Protein AF-A0A2A5MA65-F1 (afdb_monomer_lite)

Sequence (139 aa):
WFILMDEPKLQGKTLRECAKEQLLKTTFYPQSGVKRIGSMVENRPDWCISRQRDWGTPIAFFRDKNTKEVIFDDELFDFVVAIFEKHGADAWWEFEIKDLIPTNSKYKAENLEKVYDILDVWFDSGSTFNAVLNSGLYD

Foldseek 3Di:
DWDAQQDQDPVRGGVLVVVLVVLVVDDDVVPCVSVVVNVCSVPPGIDDFWDQDDDAADPWWKAFQPVRDTDDDVQLVVQQVVCCVVPNRCCSVVPQQCNSHDPPDPDDSVRIDTDNIHTDVCVVVVCCCCVPVVVVPDD

Secondary structure (DSSP, 8-state):
-EE-SSS--BTTB-HHHHHHHHHHHS--SSTTHHHHHHHHHHTPPPEE-EE--SSS-B---EEETTT-PBP--HHHHHHHHHHHHHH-TTHHHHS-GGGSS-TT-SS-GGGEEE--PEEPHHHHHHTHHHHTTTS----

Radius of gyration: 18.63 Å; chains: 1; bounding box: 41×34×52 Å

Structure (mmCIF, N/CA/C/O backbone):
data_AF-A0A2A5MA65-F1
#
_entry.id   AF-A0A2A5MA65-F1
#
loop_
_atom_site.group_PDB
_atom_site.id
_atom_site.type_symbol
_atom_site.label_atom_id
_atom_site.label_alt_id
_atom_site.label_comp_id
_atom_site.label_asym_id
_atom_site.label_entity_id
_atom_site.label_seq_id
_atom_site.pdbx_PDB_ins_code
_atom_site.Cartn_x
_atom_site.Cartn_y
_atom_site.Cartn_z
_atom_site.occupancy
_atom_site.B_iso_or_equiv
_atom_site.auth_seq_id
_atom_site.auth_comp_id
_atom_site.auth_asym_id
_atom_site.auth_atom_id
_atom_site.pdbx_PDB_model_num
ATOM 1 N N . TRP A 1 1 ? 9.624 1.142 3.568 1.00 95.06 1 TRP A N 1
ATOM 2 C CA . TRP A 1 1 ? 8.329 1.720 3.163 1.00 95.06 1 TRP A CA 1
ATOM 3 C C . TRP A 1 1 ? 7.438 1.850 4.376 1.00 95.06 1 TRP A C 1
ATOM 5 O O . TRP A 1 1 ? 7.327 0.884 5.126 1.00 95.06 1 TRP A O 1
ATOM 15 N N . PHE A 1 2 ? 6.862 3.030 4.595 1.00 96.75 2 PHE A N 1
ATOM 16 C CA . PH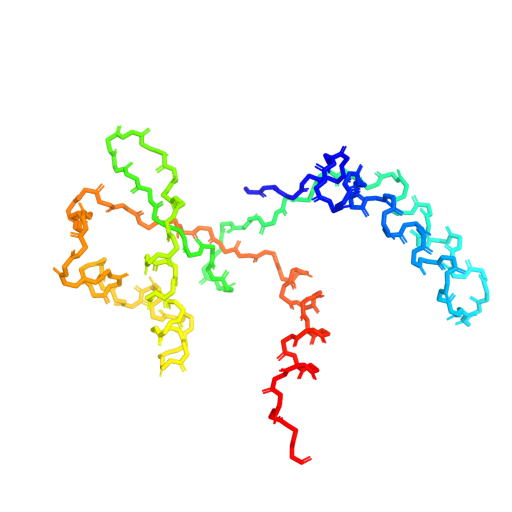E A 1 2 ? 6.058 3.316 5.780 1.00 96.75 2 PHE A CA 1
ATOM 17 C C . PHE A 1 2 ? 4.689 3.862 5.398 1.00 96.75 2 PHE A C 1
ATOM 19 O O . PHE A 1 2 ? 4.580 4.675 4.484 1.00 96.75 2 PHE A O 1
ATOM 26 N N . ILE A 1 3 ? 3.673 3.431 6.138 1.00 96.06 3 ILE A N 1
ATOM 27 C CA . ILE A 1 3 ? 2.373 4.092 6.197 1.00 96.06 3 ILE A CA 1
ATOM 28 C C . ILE A 1 3 ? 2.366 4.944 7.462 1.00 96.06 3 ILE A C 1
ATOM 30 O O . ILE A 1 3 ? 2.545 4.421 8.566 1.00 96.06 3 ILE A O 1
ATOM 34 N N . LEU A 1 4 ? 2.184 6.249 7.279 1.00 97.00 4 LEU A N 1
ATOM 35 C CA . LEU A 1 4 ? 2.233 7.228 8.357 1.00 97.00 4 LEU A CA 1
ATOM 36 C C . LEU A 1 4 ? 0.887 7.272 9.087 1.00 97.00 4 LEU A C 1
ATOM 38 O O . LEU A 1 4 ? -0.159 7.465 8.465 1.00 97.00 4 LEU A O 1
ATOM 42 N N . MET A 1 5 ? 0.905 7.064 10.403 1.00 96.75 5 MET A N 1
ATOM 43 C CA . MET A 1 5 ? -0.317 6.952 11.210 1.00 96.75 5 MET A CA 1
ATOM 44 C C . MET A 1 5 ? -0.911 8.310 11.580 1.00 96.75 5 MET A C 1
ATOM 46 O O . MET A 1 5 ? -2.132 8.412 11.726 1.00 96.75 5 MET A O 1
ATOM 50 N N . ASP A 1 6 ? -0.053 9.324 11.709 1.00 96.56 6 ASP A N 1
ATOM 51 C CA . ASP A 1 6 ? -0.389 10.662 12.213 1.00 96.56 6 ASP A CA 1
ATOM 52 C C . ASP A 1 6 ? -0.271 11.764 11.151 1.00 96.56 6 ASP A C 1
ATOM 54 O O . ASP A 1 6 ? -0.399 12.945 11.467 1.00 96.56 6 ASP A O 1
ATOM 58 N N . GLU A 1 7 ? -0.062 11.404 9.882 1.00 96.69 7 GLU A N 1
ATOM 59 C CA . GLU A 1 7 ? -0.117 12.375 8.791 1.00 96.69 7 GLU A CA 1
ATOM 60 C C . GLU A 1 7 ? -1.567 12.533 8.290 1.00 96.69 7 GLU A C 1
ATOM 62 O O . GLU A 1 7 ? -2.216 11.532 7.960 1.00 96.69 7 GLU A O 1
ATOM 67 N N . PRO A 1 8 ? -2.108 13.763 8.209 1.00 95.69 8 PRO A N 1
ATOM 68 C CA . PRO A 1 8 ? -3.435 13.996 7.649 1.00 95.69 8 PRO A CA 1
ATOM 69 C C . PRO A 1 8 ? -3.489 13.617 6.163 1.00 95.69 8 PRO A C 1
ATOM 71 O O . PRO A 1 8 ? -2.813 14.225 5.334 1.00 95.69 8 PRO A O 1
ATOM 74 N N . LYS A 1 9 ? -4.313 12.623 5.813 1.00 86.81 9 LYS A N 1
ATOM 75 C CA . LYS A 1 9 ? -4.467 12.134 4.425 1.00 86.81 9 LYS A CA 1
ATOM 76 C C . LYS A 1 9 ? -5.922 11.958 4.002 1.00 86.81 9 LYS A C 1
ATOM 78 O O . LYS A 1 9 ? -6.251 12.189 2.843 1.00 86.81 9 LYS A O 1
ATOM 83 N N . LEU A 1 10 ? -6.810 11.581 4.923 1.00 90.81 10 LEU A N 1
ATOM 84 C CA . LEU A 1 10 ? -8.202 11.241 4.617 1.00 90.81 10 LEU A CA 1
ATOM 85 C C . LEU A 1 10 ? -9.123 12.393 5.011 1.00 90.81 10 LEU A C 1
ATOM 87 O O . LEU A 1 10 ? -9.534 12.498 6.163 1.00 90.81 10 LEU A O 1
ATOM 91 N N . GLN A 1 11 ? -9.433 13.279 4.058 1.00 92.69 11 GLN A N 1
ATOM 92 C CA . GLN A 1 11 ? -10.283 14.460 4.297 1.00 92.69 11 GLN A CA 1
ATOM 93 C C . GLN A 1 11 ? -9.779 15.323 5.474 1.00 92.69 11 GLN A C 1
ATOM 95 O O . GLN A 1 11 ? -10.560 15.830 6.276 1.00 92.69 11 GLN A O 1
ATOM 100 N N . GLY A 1 12 ? -8.454 15.450 5.604 1.00 94.44 12 GLY A N 1
ATOM 101 C CA . GLY A 1 12 ? -7.809 16.194 6.688 1.00 94.44 12 GLY A CA 1
ATOM 102 C C . GLY A 1 12 ? -7.667 15.434 8.011 1.00 94.44 12 GLY A C 1
ATOM 103 O O . GLY A 1 12 ? -7.112 15.998 8.948 1.00 94.44 12 GLY A O 1
ATOM 104 N N . LYS A 1 13 ? -8.113 14.174 8.092 1.00 96.56 13 LYS A N 1
ATOM 105 C CA . LYS A 1 13 ? -7.898 13.299 9.253 1.00 96.56 13 LYS A CA 1
ATOM 106 C C . LYS A 1 13 ? -6.711 12.365 9.055 1.00 96.56 13 LYS A C 1
ATOM 108 O O . LYS A 1 13 ? -6.370 11.987 7.924 1.00 96.56 13 LYS A O 1
ATOM 113 N N . THR A 1 14 ? -6.102 11.972 10.166 1.00 97.62 14 THR A N 1
ATOM 114 C CA . THR A 1 14 ? -5.065 10.935 10.203 1.00 97.62 14 THR A CA 1
ATOM 115 C C . THR A 1 14 ? -5.685 9.537 10.185 1.00 97.62 14 THR A C 1
ATOM 117 O O . THR A 1 14 ? -6.863 9.346 10.509 1.00 97.62 14 THR A O 1
ATOM 120 N N . LEU A 1 15 ? -4.888 8.518 9.851 1.00 96.69 15 LEU A N 1
ATOM 121 C CA . LEU A 1 15 ? -5.348 7.126 9.923 1.00 96.69 15 LEU A CA 1
ATOM 122 C C . LEU A 1 15 ? -5.744 6.735 11.351 1.00 96.69 15 LEU A C 1
ATOM 124 O O . LEU A 1 15 ? -6.721 6.006 11.540 1.00 96.69 15 LEU A O 1
ATOM 128 N N . ARG A 1 16 ? -5.021 7.242 12.361 1.00 96.81 16 ARG A N 1
ATOM 129 C CA . ARG A 1 16 ? -5.330 6.994 13.776 1.00 96.81 16 ARG A CA 1
ATOM 130 C C . ARG A 1 16 ? -6.699 7.549 14.160 1.00 96.81 16 ARG A C 1
ATOM 132 O O . ARG A 1 16 ? -7.476 6.850 14.812 1.00 96.81 16 ARG A O 1
ATOM 139 N N . GLU A 1 17 ? -7.008 8.776 13.753 1.00 97.19 17 GLU A N 1
ATOM 140 C CA . GLU A 1 17 ? -8.300 9.417 14.024 1.00 97.19 17 GLU A CA 1
ATOM 141 C C . GLU A 1 17 ? -9.444 8.660 13.354 1.00 97.19 17 GLU A C 1
ATOM 143 O O . GLU A 1 17 ? -10.408 8.279 14.024 1.00 97.19 17 GLU A O 1
ATOM 148 N N . CYS A 1 18 ? -9.299 8.357 12.061 1.00 96.69 18 CYS A N 1
ATOM 149 C CA . CYS A 1 18 ? -10.273 7.561 11.319 1.00 96.69 18 CYS A CA 1
ATOM 150 C C . CYS A 1 18 ? -10.526 6.209 11.999 1.00 96.69 18 CYS A C 1
ATOM 152 O O . CYS A 1 18 ? -11.679 5.834 12.216 1.00 96.69 18 CYS A O 1
ATOM 154 N N . ALA A 1 19 ? -9.468 5.493 12.390 1.00 96.19 19 ALA A N 1
ATOM 155 C CA . ALA A 1 19 ? -9.593 4.209 13.070 1.00 96.19 19 ALA A CA 1
ATOM 156 C C . ALA A 1 19 ? -10.311 4.339 14.424 1.00 96.19 19 ALA A C 1
ATOM 158 O O . ALA A 1 19 ? -11.241 3.576 14.689 1.00 96.19 19 ALA A O 1
ATOM 159 N N . LYS A 1 20 ? -9.951 5.321 15.266 1.00 96.19 20 LYS A N 1
ATOM 160 C CA . LYS A 1 20 ? -10.618 5.558 16.563 1.00 96.19 20 LYS A CA 1
ATOM 161 C C . LYS A 1 20 ? -12.111 5.845 16.388 1.00 96.19 20 LYS A C 1
ATOM 163 O O . LYS A 1 20 ? -12.921 5.298 17.133 1.00 96.19 20 LYS A O 1
ATOM 168 N N . GLU A 1 21 ? -12.487 6.648 15.395 1.00 96.00 21 GLU A N 1
ATOM 169 C CA . GLU A 1 21 ? -13.894 6.941 15.101 1.00 96.00 21 GLU A CA 1
ATOM 170 C C . GLU A 1 21 ? -14.675 5.698 14.667 1.00 96.00 21 GLU A C 1
ATOM 172 O O . GLU A 1 21 ? -15.799 5.492 15.128 1.00 96.00 21 GLU A O 1
ATOM 177 N N . GLN A 1 22 ? -14.098 4.860 13.800 1.00 96.25 22 GLN A N 1
ATOM 178 C CA . GLN A 1 22 ? -14.769 3.638 13.346 1.00 96.25 22 GLN A CA 1
ATOM 179 C C . GLN A 1 22 ? -14.884 2.601 14.466 1.00 96.25 22 GLN A C 1
ATOM 181 O O . GLN A 1 22 ? -15.927 1.968 14.599 1.00 96.25 22 GLN A O 1
ATOM 186 N N . LEU A 1 23 ? -13.884 2.489 15.344 1.00 96.81 23 LEU A N 1
ATOM 187 C CA . LEU A 1 23 ? -13.962 1.610 16.515 1.00 96.81 23 LEU A CA 1
ATOM 188 C C . LEU A 1 23 ? -15.150 1.940 17.430 1.00 96.81 23 LEU A C 1
ATOM 190 O O . LEU A 1 23 ? -15.750 1.025 17.984 1.00 96.81 23 LEU A O 1
ATOM 194 N N . LEU A 1 24 ? -15.522 3.217 17.570 1.00 94.56 24 LEU A N 1
ATOM 195 C CA . LEU A 1 24 ? -16.687 3.622 18.369 1.00 94.56 24 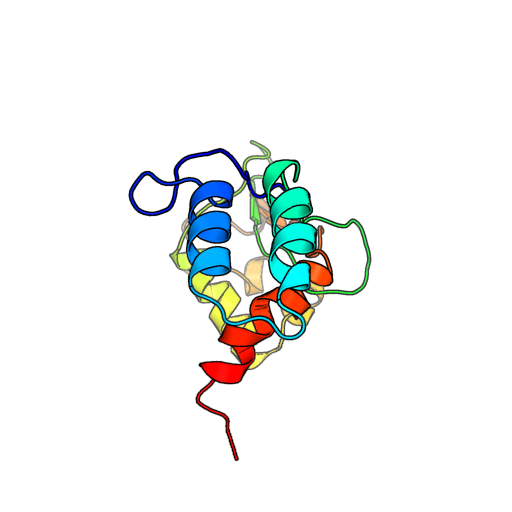LEU A CA 1
ATOM 196 C C . LEU A 1 24 ? -18.030 3.300 17.695 1.00 94.56 24 LEU A C 1
ATOM 198 O O . LEU A 1 24 ? -19.045 3.202 18.381 1.00 94.56 24 LEU A O 1
ATOM 202 N N . LYS A 1 25 ? -18.042 3.147 16.367 1.00 97.00 25 LYS A N 1
ATOM 203 C CA . LYS A 1 25 ? -19.234 2.802 15.574 1.00 97.00 25 LYS A CA 1
ATOM 204 C C . LYS A 1 25 ? -19.418 1.293 15.414 1.00 97.00 25 LYS A C 1
ATOM 206 O O . LYS A 1 25 ? -20.516 0.840 15.107 1.00 97.00 25 LYS A O 1
ATOM 211 N N . THR A 1 26 ? -18.363 0.516 15.635 1.00 97.25 26 THR A N 1
ATOM 212 C CA . THR A 1 26 ? -18.389 -0.944 15.542 1.00 97.25 26 THR A CA 1
ATOM 213 C C . THR A 1 26 ? -18.929 -1.564 16.828 1.00 97.25 26 THR A C 1
ATOM 215 O O . THR A 1 26 ? -18.524 -1.211 17.934 1.00 97.25 26 THR A O 1
ATOM 218 N N . THR A 1 27 ? -19.840 -2.529 16.701 1.00 97.19 27 THR A N 1
ATOM 219 C CA . THR A 1 27 ? -20.341 -3.300 17.847 1.00 97.19 27 THR A CA 1
ATOM 220 C C . THR A 1 27 ? -19.357 -4.413 18.220 1.00 97.19 27 THR A C 1
ATOM 222 O O . THR A 1 27 ? -18.937 -5.185 17.363 1.00 97.19 27 THR A O 1
ATOM 225 N N . PHE A 1 28 ? -19.002 -4.516 19.505 1.00 97.00 28 PHE A N 1
ATOM 226 C CA . PHE A 1 28 ? -18.048 -5.504 20.022 1.00 97.00 28 PHE A CA 1
ATOM 227 C C . PHE A 1 28 ? -18.703 -6.488 20.989 1.00 97.00 28 PHE A C 1
ATOM 229 O O . PHE A 1 28 ? -19.469 -6.093 21.869 1.00 97.00 28 PHE A O 1
ATOM 236 N N . TYR A 1 29 ? -18.291 -7.753 20.895 1.00 96.38 29 TYR A N 1
ATOM 237 C CA . TYR A 1 29 ? -18.685 -8.824 21.807 1.00 96.38 29 TYR A CA 1
ATOM 238 C C . TYR A 1 29 ? -17.432 -9.600 22.259 1.00 96.38 29 TYR A C 1
ATOM 240 O O . TYR A 1 29 ? -16.819 -10.274 21.434 1.00 96.38 29 TYR A O 1
ATOM 248 N N . PRO A 1 30 ? -17.013 -9.514 23.538 1.00 95.50 30 PRO A N 1
ATOM 249 C CA . PRO A 1 30 ? -17.550 -8.653 24.594 1.00 95.50 30 PRO A CA 1
ATOM 250 C C . PRO A 1 30 ? -17.224 -7.170 24.360 1.00 95.50 30 PRO A C 1
ATOM 252 O O . PRO A 1 30 ? -16.227 -6.827 23.722 1.00 95.50 30 PRO A O 1
ATOM 255 N N . GLN A 1 31 ? -18.016 -6.276 24.961 1.00 94.12 31 GLN A N 1
ATOM 256 C CA . GLN A 1 31 ? -17.850 -4.824 24.807 1.00 94.12 31 GLN A CA 1
ATOM 257 C C . GLN A 1 31 ? -16.463 -4.326 25.249 1.00 94.12 31 GLN A C 1
ATOM 259 O O . GLN A 1 31 ? -15.956 -3.343 24.718 1.00 94.12 31 GLN A O 1
ATOM 264 N N . SER A 1 32 ? -15.801 -5.017 26.182 1.00 93.25 32 SER A N 1
ATOM 265 C CA . SER A 1 32 ? -14.440 -4.683 26.620 1.00 93.25 32 SER A CA 1
ATOM 266 C C . SER A 1 32 ? -13.396 -4.742 25.495 1.00 93.25 32 SER A C 1
ATOM 268 O O . SER A 1 32 ? -12.359 -4.085 25.610 1.00 93.25 32 SER A O 1
ATOM 270 N N . GLY A 1 33 ? -13.671 -5.454 24.393 1.00 95.50 33 GLY A N 1
ATOM 271 C CA . GLY A 1 33 ? -12.783 -5.551 23.232 1.00 95.50 33 GLY A CA 1
ATOM 272 C C . GLY A 1 33 ? -12.424 -4.194 22.622 1.00 95.50 33 GLY A C 1
ATOM 273 O O . GLY A 1 33 ? -11.263 -3.985 22.264 1.00 95.50 33 GLY A O 1
ATOM 274 N N . VAL A 1 34 ? -13.365 -3.239 22.608 1.00 96.31 34 VAL A N 1
ATOM 275 C CA . VAL A 1 34 ? -13.140 -1.896 22.042 1.00 96.31 34 VAL A CA 1
ATOM 276 C C . VAL A 1 34 ? -12.008 -1.154 22.753 1.00 96.31 34 VAL A C 1
ATOM 278 O O . VAL A 1 34 ? -11.196 -0.494 22.112 1.00 96.31 34 VAL A O 1
ATOM 281 N N . LYS A 1 35 ? -11.888 -1.318 24.079 1.00 94.12 35 LYS A N 1
ATOM 282 C CA . LYS A 1 35 ? -10.837 -0.662 24.870 1.00 94.12 35 LYS A CA 1
ATOM 283 C C . LYS A 1 35 ? -9.459 -1.213 24.516 1.00 94.12 35 LYS A C 1
ATOM 285 O O . LYS A 1 35 ? -8.513 -0.445 24.386 1.00 94.12 35 LYS A O 1
ATOM 290 N N . ARG A 1 36 ? -9.360 -2.533 24.319 1.00 94.81 36 ARG A N 1
ATOM 291 C CA . ARG A 1 36 ? -8.100 -3.219 24.004 1.00 94.81 36 ARG A CA 1
ATOM 292 C C . ARG A 1 36 ? -7.558 -2.825 22.629 1.00 94.81 36 ARG A C 1
ATOM 294 O O . ARG A 1 36 ? -6.369 -2.550 22.503 1.00 94.81 36 ARG A O 1
ATOM 301 N N . ILE A 1 37 ? -8.403 -2.809 21.598 1.00 96.38 37 ILE A N 1
ATOM 302 C CA . ILE A 1 37 ? -7.974 -2.367 20.262 1.00 96.38 37 ILE A CA 1
ATOM 303 C C . ILE A 1 37 ? -7.781 -0.850 20.208 1.00 96.38 37 ILE A C 1
ATOM 305 O O . ILE A 1 37 ? -6.813 -0.387 19.612 1.00 96.38 37 ILE A O 1
ATOM 309 N N . GLY A 1 38 ? -8.619 -0.083 20.911 1.00 96.69 38 GLY A N 1
ATOM 310 C CA . GLY A 1 38 ? -8.487 1.368 21.021 1.00 96.69 38 GLY A CA 1
ATOM 311 C C . GLY A 1 38 ? -7.136 1.793 21.594 1.00 96.69 38 GLY A C 1
ATOM 312 O O . GLY A 1 38 ? -6.469 2.633 20.998 1.00 96.69 38 GLY A O 1
ATOM 313 N N . SER A 1 39 ? -6.677 1.159 22.679 1.00 95.88 39 SER A N 1
ATOM 314 C CA . SER A 1 39 ? -5.366 1.465 23.270 1.00 95.88 39 SER A CA 1
ATOM 315 C C . SER A 1 39 ? -4.197 1.090 22.354 1.00 95.88 39 SER A C 1
ATOM 317 O O . SER A 1 39 ? -3.171 1.770 22.354 1.00 95.88 39 SER A O 1
ATOM 319 N N . MET A 1 40 ? -4.337 0.017 21.563 1.00 95.81 40 MET A N 1
ATOM 320 C CA . MET A 1 40 ? -3.339 -0.353 20.553 1.00 95.81 40 MET A CA 1
ATOM 321 C C . MET A 1 40 ? -3.275 0.680 19.428 1.00 95.81 40 MET A C 1
ATOM 323 O O . MET A 1 40 ? -2.182 1.104 19.065 1.00 95.81 40 MET A O 1
ATOM 327 N N . VAL A 1 41 ? -4.427 1.112 18.905 1.00 96.50 41 VAL A N 1
ATOM 328 C CA . VAL A 1 41 ? -4.503 2.141 17.857 1.00 96.50 41 VAL A CA 1
ATOM 329 C C . VAL A 1 41 ? -3.980 3.476 18.364 1.00 96.50 41 VAL A C 1
ATOM 331 O O . VAL A 1 41 ? -3.281 4.156 17.629 1.00 96.50 41 VAL A O 1
ATOM 334 N N . GLU A 1 42 ? -4.254 3.853 19.610 1.00 96.00 42 GLU A N 1
ATOM 335 C CA . GLU A 1 42 ? -3.808 5.124 20.189 1.00 96.00 42 GLU A CA 1
ATOM 336 C C . GLU A 1 42 ? -2.287 5.263 20.277 1.00 96.00 42 GLU A C 1
ATOM 338 O O . GLU A 1 42 ? -1.773 6.355 20.077 1.00 96.00 42 GLU A O 1
ATOM 343 N N . ASN A 1 43 ? -1.573 4.158 20.499 1.00 94.06 43 ASN A N 1
ATOM 344 C CA . ASN A 1 43 ? -0.117 4.160 20.670 1.00 94.06 43 ASN A CA 1
ATOM 345 C C . ASN A 1 43 ? 0.634 3.543 19.479 1.00 94.06 43 ASN A C 1
ATOM 347 O O . ASN A 1 43 ? 1.840 3.311 19.549 1.00 94.06 43 ASN A O 1
ATOM 351 N N . ARG A 1 44 ? -0.070 3.227 18.386 1.00 95.81 44 ARG A N 1
ATOM 352 C CA . ARG A 1 44 ? 0.511 2.592 17.197 1.00 95.81 44 ARG A CA 1
ATOM 353 C C . ARG A 1 44 ? 1.538 3.519 16.524 1.00 95.81 44 ARG A C 1
ATOM 355 O O . ARG A 1 44 ? 1.134 4.609 16.137 1.00 95.81 44 ARG A O 1
ATOM 362 N N . PRO A 1 45 ? 2.809 3.129 16.344 1.00 96.94 45 PRO A N 1
ATOM 363 C CA . PRO A 1 45 ? 3.748 3.896 15.524 1.00 96.94 45 PRO A CA 1
ATOM 364 C C . PRO A 1 45 ? 3.456 3.721 14.028 1.00 96.94 45 PRO A C 1
ATOM 366 O O . PRO A 1 45 ? 2.665 2.853 13.644 1.00 96.94 45 PRO A O 1
ATOM 369 N N . ASP A 1 46 ? 4.145 4.494 13.188 1.00 97.69 46 ASP A N 1
ATOM 370 C CA . ASP A 1 46 ? 4.119 4.318 11.734 1.00 97.69 46 ASP A CA 1
ATOM 371 C C . ASP A 1 46 ? 4.393 2.868 11.336 1.00 97.69 46 ASP A C 1
ATOM 373 O O . ASP A 1 46 ? 5.240 2.167 11.906 1.00 97.69 46 ASP A O 1
ATOM 377 N N . TRP A 1 47 ? 3.649 2.394 10.346 1.00 97.44 47 TRP A N 1
ATOM 378 C CA . TRP A 1 47 ? 3.696 0.996 9.963 1.00 97.44 47 TRP A CA 1
ATOM 379 C C . TRP A 1 47 ? 4.728 0.782 8.866 1.00 97.44 47 TRP A C 1
ATOM 381 O O . TRP A 1 47 ? 4.515 1.147 7.713 1.00 97.44 47 TRP A O 1
ATOM 391 N N . CYS A 1 48 ? 5.843 0.141 9.220 1.00 97.81 48 CYS A N 1
ATOM 392 C CA . CYS A 1 48 ? 6.775 -0.391 8.233 1.00 97.81 48 CYS A CA 1
ATOM 393 C C . CYS A 1 48 ? 6.127 -1.565 7.487 1.00 97.81 48 CYS A C 1
ATOM 395 O O . CYS A 1 48 ? 6.018 -2.666 8.042 1.00 97.81 48 CYS A O 1
ATOM 397 N N . ILE A 1 49 ? 5.734 -1.334 6.236 1.00 97.38 49 ILE A N 1
ATOM 398 C CA . ILE A 1 49 ? 5.070 -2.327 5.381 1.00 97.38 49 ILE A CA 1
ATOM 399 C C . ILE A 1 49 ? 6.036 -3.118 4.501 1.00 97.38 49 ILE A C 1
ATOM 401 O O . ILE A 1 49 ? 5.611 -4.051 3.845 1.00 97.38 49 ILE A O 1
ATOM 405 N N . SER A 1 50 ? 7.322 -2.767 4.460 1.00 97.62 50 SER A N 1
ATOM 406 C CA . SER A 1 50 ? 8.300 -3.467 3.618 1.00 97.62 50 SER A CA 1
ATOM 407 C C . SER A 1 50 ? 9.008 -4.598 4.345 1.00 97.62 50 SER A C 1
ATOM 409 O O . SER A 1 50 ? 9.387 -4.443 5.512 1.00 97.62 50 SER A O 1
ATOM 411 N N . ARG A 1 51 ? 9.265 -5.700 3.642 1.00 97.62 51 ARG A N 1
ATOM 412 C CA . ARG A 1 51 ? 10.105 -6.816 4.093 1.00 97.62 51 ARG A CA 1
ATOM 413 C C . ARG A 1 51 ? 11.100 -7.198 2.994 1.00 97.62 51 ARG A C 1
ATOM 415 O O . ARG A 1 51 ? 10.746 -7.216 1.823 1.00 97.62 51 ARG A O 1
ATOM 422 N N . GLN A 1 52 ? 12.326 -7.545 3.386 1.00 95.25 52 GLN A N 1
ATOM 423 C CA . GLN A 1 52 ? 13.345 -8.120 2.499 1.00 95.25 52 GLN A CA 1
ATOM 424 C C . GLN A 1 52 ? 13.268 -9.646 2.597 1.00 95.25 52 GLN A C 1
ATOM 426 O O . GLN A 1 52 ? 13.932 -10.270 3.431 1.00 95.25 52 GLN A O 1
ATOM 431 N N . ARG A 1 53 ? 12.357 -10.232 1.826 1.00 92.62 53 ARG A N 1
ATOM 432 C CA . ARG A 1 53 ? 12.061 -11.668 1.799 1.00 92.62 53 ARG A CA 1
ATOM 433 C C . ARG A 1 53 ? 11.736 -12.079 0.371 1.00 92.62 53 ARG A C 1
ATOM 435 O O . ARG A 1 53 ? 11.274 -11.255 -0.405 1.00 92.62 53 ARG A O 1
ATOM 442 N N . ASP A 1 54 ? 11.917 -13.362 0.092 1.00 87.25 54 ASP A N 1
ATOM 443 C CA . ASP A 1 54 ? 11.767 -13.901 -1.261 1.00 87.25 54 ASP A CA 1
ATOM 444 C C . ASP A 1 54 ? 10.316 -14.261 -1.618 1.00 87.25 54 ASP A C 1
ATOM 446 O O . ASP A 1 54 ? 10.008 -14.450 -2.787 1.00 87.25 54 ASP A O 1
ATOM 450 N N . TRP A 1 55 ? 9.419 -14.375 -0.628 1.00 91.44 55 TRP A N 1
ATOM 451 C CA . TRP A 1 55 ? 8.033 -14.798 -0.848 1.00 91.44 55 TRP A CA 1
ATOM 452 C C . TRP A 1 55 ? 7.018 -13.821 -0.252 1.00 91.44 55 TRP A C 1
ATOM 454 O O . TRP A 1 55 ? 6.963 -13.645 0.970 1.00 91.44 55 TRP A O 1
ATOM 464 N N . GLY A 1 56 ? 6.204 -13.232 -1.129 1.00 92.62 56 GLY A N 1
ATOM 465 C CA . GLY A 1 56 ? 5.050 -12.390 -0.817 1.00 92.62 56 GLY A CA 1
ATOM 466 C C . GLY A 1 56 ? 4.759 -11.375 -1.924 1.00 92.62 56 GLY A C 1
ATOM 467 O O . GLY A 1 56 ? 5.436 -11.347 -2.952 1.00 92.62 56 GLY A O 1
ATOM 468 N N . THR A 1 57 ? 3.746 -10.537 -1.710 1.00 95.25 57 THR A N 1
ATOM 469 C CA . THR A 1 57 ? 3.296 -9.553 -2.705 1.00 95.25 57 THR A CA 1
ATOM 470 C C . THR A 1 57 ? 4.349 -8.452 -2.903 1.00 95.25 57 THR A C 1
ATOM 472 O O . THR A 1 57 ? 4.757 -7.834 -1.917 1.00 95.25 57 THR A O 1
ATOM 475 N N . PRO A 1 58 ? 4.811 -8.158 -4.131 1.00 96.25 58 PRO A N 1
ATOM 476 C CA . PRO A 1 58 ? 5.842 -7.152 -4.365 1.00 96.25 58 PRO A CA 1
ATOM 477 C C . PRO A 1 58 ? 5.339 -5.732 -4.077 1.00 96.25 58 PRO A C 1
ATOM 479 O O . PRO A 1 58 ? 4.214 -5.366 -4.419 1.00 96.25 58 PRO A O 1
ATOM 482 N N . ILE A 1 59 ? 6.216 -4.883 -3.536 1.00 95.94 59 ILE A N 1
ATOM 483 C CA . ILE A 1 59 ? 6.046 -3.427 -3.593 1.00 95.94 59 ILE A CA 1
ATOM 484 C C . ILE A 1 59 ? 6.481 -2.987 -4.997 1.00 95.94 59 ILE A C 1
ATOM 486 O O . ILE A 1 59 ? 7.634 -2.616 -5.220 1.00 95.94 59 ILE A O 1
ATOM 490 N N . ALA A 1 60 ? 5.556 -3.104 -5.953 1.00 95.56 60 ALA A N 1
ATOM 491 C CA . ALA A 1 60 ? 5.803 -3.019 -7.395 1.00 95.56 60 ALA A CA 1
ATOM 492 C C . ALA A 1 60 ? 6.042 -1.582 -7.898 1.00 95.56 60 ALA A C 1
ATOM 494 O O . ALA A 1 60 ? 5.260 -1.015 -8.656 1.00 95.56 60 ALA A O 1
ATOM 495 N N . PHE A 1 61 ? 7.148 -0.985 -7.458 1.00 96.50 61 PHE A N 1
ATOM 496 C CA . PHE A 1 61 ? 7.617 0.319 -7.913 1.00 96.50 61 PHE A CA 1
ATOM 497 C C . PHE A 1 61 ? 8.928 0.189 -8.684 1.00 96.50 61 PHE A C 1
ATOM 499 O O . PHE A 1 61 ? 9.798 -0.622 -8.348 1.00 96.50 61 PHE A O 1
ATOM 506 N N . PHE A 1 62 ? 9.113 1.067 -9.664 1.00 97.75 62 PHE A N 1
ATOM 507 C CA . PHE A 1 62 ? 10.419 1.307 -10.267 1.00 97.75 62 PHE A CA 1
ATOM 508 C C . PHE A 1 62 ? 11.165 2.419 -9.527 1.00 97.75 62 PHE A C 1
ATOM 510 O O . PHE A 1 62 ? 10.562 3.319 -8.935 1.00 97.75 62 PHE A O 1
ATOM 517 N N . ARG A 1 63 ? 12.494 2.374 -9.591 1.00 97.44 63 ARG A N 1
ATOM 518 C CA . ARG A 1 63 ? 13.382 3.485 -9.245 1.00 97.44 63 ARG A CA 1
ATOM 519 C C . ARG A 1 63 ? 14.228 3.864 -10.446 1.00 97.44 63 ARG A C 1
ATOM 521 O O . ARG A 1 63 ? 14.637 2.992 -11.212 1.00 97.44 63 ARG A O 1
ATOM 528 N N . ASP A 1 64 ? 14.525 5.148 -10.584 1.00 97.19 64 ASP A N 1
ATOM 529 C CA . ASP A 1 64 ? 15.552 5.589 -11.525 1.00 97.19 64 ASP A CA 1
ATOM 530 C C . ASP A 1 64 ? 16.938 5.216 -10.975 1.00 97.19 64 ASP A C 1
ATOM 532 O O . ASP A 1 64 ? 17.271 5.495 -9.819 1.00 97.19 64 ASP A O 1
ATOM 536 N N . LYS A 1 65 ? 17.770 4.565 -11.792 1.00 96.69 65 LYS A N 1
ATOM 537 C CA . LYS A 1 65 ? 19.097 4.096 -11.369 1.00 96.69 65 LYS A CA 1
ATOM 538 C C . LYS A 1 65 ? 20.042 5.235 -11.004 1.00 96.69 65 LYS A C 1
ATOM 540 O O . LYS A 1 65 ? 20.925 5.006 -10.174 1.00 96.69 65 LYS A O 1
ATOM 545 N N . ASN A 1 66 ? 19.888 6.399 -11.631 1.00 95.00 66 ASN A N 1
ATOM 546 C CA . ASN A 1 66 ? 20.772 7.548 -11.479 1.00 95.00 66 ASN A CA 1
ATOM 547 C C . ASN A 1 66 ? 20.377 8.383 -10.262 1.00 95.00 66 ASN A C 1
ATOM 549 O O . ASN A 1 66 ? 21.244 8.735 -9.464 1.00 95.00 66 ASN A O 1
ATOM 553 N N . THR A 1 67 ? 19.085 8.685 -10.105 1.00 95.81 67 THR A N 1
ATOM 554 C CA . THR A 1 67 ? 18.601 9.539 -9.005 1.00 95.81 67 THR A CA 1
ATOM 555 C C . THR A 1 67 ? 18.259 8.750 -7.746 1.00 95.81 67 THR A C 1
ATOM 557 O O . THR A 1 67 ? 18.228 9.321 -6.659 1.00 95.81 67 THR A O 1
ATOM 560 N N . LYS A 1 68 ? 18.028 7.436 -7.874 1.00 94.81 68 LYS A N 1
ATOM 561 C CA . LYS A 1 68 ? 17.516 6.549 -6.814 1.00 94.81 68 LYS A CA 1
ATOM 562 C C . LYS A 1 68 ? 16.117 6.907 -6.319 1.00 94.81 68 LYS A C 1
ATOM 564 O O . LYS A 1 68 ? 15.641 6.318 -5.347 1.00 94.81 68 LYS A O 1
ATOM 569 N N . GLU A 1 69 ? 15.439 7.819 -7.006 1.00 96.25 69 GLU A N 1
ATOM 570 C CA . GLU A 1 69 ? 14.073 8.207 -6.692 1.00 96.25 69 GLU A CA 1
ATOM 571 C C . GLU A 1 69 ? 13.090 7.141 -7.169 1.00 96.25 69 GLU A C 1
ATOM 573 O O . GLU A 1 69 ? 13.267 6.512 -8.214 1.00 96.25 69 GLU A O 1
ATOM 578 N N . VAL A 1 70 ? 12.043 6.938 -6.372 1.00 96.50 70 VAL A N 1
ATOM 579 C CA . VAL A 1 70 ? 10.908 6.090 -6.735 1.00 96.50 70 VAL A CA 1
ATOM 580 C C . VAL A 1 70 ? 10.071 6.810 -7.781 1.00 96.50 70 VAL A C 1
ATOM 582 O O . VAL A 1 70 ? 9.756 7.989 -7.628 1.00 96.50 70 VAL A O 1
ATOM 585 N N . ILE A 1 71 ? 9.677 6.082 -8.818 1.00 96.44 71 ILE A N 1
ATOM 586 C CA . ILE A 1 71 ? 8.795 6.598 -9.857 1.00 96.44 71 ILE A CA 1
ATOM 587 C C . ILE A 1 71 ? 7.349 6.409 -9.409 1.00 96.44 71 ILE A C 1
ATOM 589 O O . ILE A 1 71 ? 6.901 5.284 -9.203 1.00 96.44 71 ILE A O 1
ATOM 593 N N . PHE A 1 72 ? 6.641 7.528 -9.267 1.00 94.31 72 PHE A N 1
ATOM 594 C CA . PHE A 1 72 ? 5.200 7.583 -9.044 1.00 94.31 72 PHE A CA 1
ATOM 595 C C . PHE A 1 72 ? 4.529 8.075 -10.325 1.00 94.31 72 PHE A C 1
ATOM 597 O O . PHE A 1 72 ? 4.521 9.276 -10.592 1.00 94.31 72 PHE A O 1
ATOM 604 N N . ASP A 1 73 ? 4.036 7.140 -11.134 1.00 95.12 73 ASP A N 1
ATOM 605 C CA . ASP A 1 73 ? 3.435 7.420 -12.437 1.00 95.12 73 ASP A CA 1
ATOM 606 C C . ASP A 1 73 ? 2.278 6.452 -12.709 1.00 95.12 73 ASP A C 1
ATOM 608 O O . ASP A 1 73 ? 2.479 5.237 -12.749 1.00 95.12 73 ASP A O 1
ATOM 612 N N . ASP A 1 74 ? 1.073 7.000 -12.874 1.00 94.31 74 ASP A N 1
ATOM 613 C CA . ASP A 1 74 ? -0.163 6.215 -12.974 1.00 94.31 74 ASP A CA 1
ATOM 614 C C . ASP A 1 74 ? -0.184 5.315 -14.220 1.00 94.31 74 ASP A C 1
ATOM 616 O O . ASP A 1 74 ? -0.622 4.173 -14.134 1.00 94.31 74 ASP A O 1
ATOM 620 N N . GLU A 1 75 ? 0.371 5.765 -15.353 1.00 94.44 75 GLU A N 1
ATOM 621 C CA . GLU A 1 75 ? 0.419 4.965 -16.589 1.00 94.44 75 GLU A CA 1
ATOM 622 C C . GLU A 1 75 ? 1.289 3.712 -16.410 1.00 94.44 75 GLU A C 1
ATOM 624 O O . GLU A 1 75 ? 0.923 2.622 -16.857 1.00 94.44 75 GLU A O 1
ATOM 629 N N . LEU A 1 76 ? 2.430 3.840 -15.721 1.00 95.38 76 LEU A N 1
ATOM 630 C CA . LEU A 1 76 ? 3.247 2.682 -15.360 1.00 95.38 76 LEU A CA 1
ATOM 631 C C . LEU A 1 76 ? 2.539 1.759 -14.367 1.00 95.38 76 LEU A C 1
ATOM 633 O O . LEU A 1 76 ? 2.620 0.539 -14.523 1.00 95.38 76 LEU A O 1
ATOM 637 N N . PHE A 1 77 ? 1.870 2.312 -13.351 1.00 94.12 77 PHE A N 1
ATOM 638 C CA . PHE A 1 77 ? 1.164 1.496 -12.362 1.00 94.12 77 PHE A CA 1
ATOM 639 C C . PHE A 1 77 ? 0.029 0.701 -12.990 1.00 94.12 77 PHE A C 1
ATOM 641 O O . PHE A 1 77 ? -0.022 -0.512 -12.796 1.00 94.12 77 PHE A O 1
ATOM 648 N N . ASP A 1 78 ? -0.814 1.343 -13.793 1.00 95.50 78 ASP A N 1
ATOM 649 C CA . ASP A 1 78 ? -1.923 0.685 -14.482 1.00 95.50 78 ASP A CA 1
ATOM 650 C C . ASP A 1 78 ? -1.418 -0.423 -15.416 1.00 95.50 78 ASP A C 1
ATOM 652 O O . ASP A 1 78 ? -2.001 -1.508 -15.481 1.00 95.50 78 ASP A O 1
ATOM 656 N N . PHE A 1 79 ? -0.286 -0.199 -16.093 1.00 97.12 79 PHE A N 1
ATOM 657 C CA . PHE A 1 79 ? 0.328 -1.218 -16.942 1.00 97.12 79 PHE A CA 1
ATOM 658 C C . PHE A 1 79 ? 0.812 -2.435 -16.141 1.00 97.12 79 PHE A C 1
ATOM 660 O O . PHE A 1 79 ? 0.550 -3.575 -16.528 1.00 97.12 79 PHE A O 1
ATOM 667 N N . VAL A 1 80 ? 1.479 -2.218 -15.002 1.00 97.12 80 VAL A N 1
ATOM 668 C CA . VAL A 1 80 ? 1.917 -3.309 -14.113 1.00 97.12 80 VAL A CA 1
ATOM 669 C C . VAL A 1 80 ? 0.718 -4.048 -13.512 1.00 97.12 80 VAL A C 1
ATOM 671 O O . VAL A 1 80 ? 0.734 -5.278 -13.457 1.00 97.12 80 VAL A O 1
ATOM 674 N N . VAL A 1 81 ? -0.341 -3.333 -13.121 1.00 95.31 81 VAL A N 1
ATOM 675 C CA . VAL A 1 81 ? -1.594 -3.934 -12.636 1.00 95.31 81 VAL A CA 1
ATOM 676 C C . VAL A 1 81 ? -2.201 -4.844 -13.702 1.00 95.31 81 VAL A C 1
ATOM 678 O O . VAL A 1 81 ? -2.491 -6.000 -13.403 1.00 95.31 81 VAL A O 1
ATOM 681 N N . ALA A 1 82 ? -2.300 -4.391 -14.954 1.00 96.94 82 ALA A N 1
ATOM 682 C CA . ALA A 1 82 ? -2.816 -5.211 -16.054 1.00 96.94 82 ALA A CA 1
ATOM 683 C C . ALA A 1 82 ? -1.978 -6.484 -16.291 1.00 96.94 82 ALA A C 1
ATOM 685 O O . ALA A 1 82 ? -2.511 -7.542 -16.640 1.00 96.94 82 ALA A O 1
ATOM 686 N N . ILE A 1 83 ? -0.660 -6.416 -16.078 1.00 97.75 83 ILE A N 1
ATOM 687 C CA . ILE A 1 83 ? 0.206 -7.601 -16.120 1.00 97.75 83 ILE A CA 1
ATOM 688 C C . ILE A 1 83 ? -0.113 -8.539 -14.956 1.00 97.75 83 ILE A C 1
ATOM 690 O O . ILE A 1 83 ? -0.260 -9.740 -15.182 1.00 97.75 83 ILE A O 1
ATOM 694 N N . PHE A 1 84 ? -0.259 -8.017 -13.737 1.00 96.19 84 PHE A N 1
ATOM 695 C CA . PHE A 1 84 ? -0.578 -8.826 -12.558 1.00 96.19 84 PHE A CA 1
ATOM 696 C C . PHE A 1 84 ? -1.950 -9.495 -12.661 1.00 96.19 84 PHE A C 1
ATOM 698 O O . PHE A 1 84 ? -2.084 -10.649 -12.264 1.00 96.19 84 PHE A O 1
ATOM 705 N N . GLU A 1 85 ? -2.948 -8.833 -13.245 1.00 93.94 85 GLU A N 1
ATOM 706 C CA . GLU A 1 85 ? -4.265 -9.432 -13.494 1.00 93.94 85 GLU A CA 1
ATOM 707 C C . GLU A 1 85 ? -4.184 -10.653 -14.419 1.00 93.94 85 GLU A C 1
ATOM 709 O O . GLU A 1 85 ? -4.928 -11.620 -14.251 1.00 93.94 85 GLU A O 1
ATOM 714 N N . LYS A 1 86 ? -3.266 -10.634 -15.390 1.00 96.38 86 LYS A N 1
ATOM 715 C CA . LYS A 1 86 ? -3.127 -11.702 -16.386 1.00 96.38 86 LYS A CA 1
ATOM 716 C C . LYS A 1 86 ? -2.154 -12.806 -15.974 1.00 96.38 86 LYS A C 1
ATOM 718 O O . LYS A 1 86 ? -2.365 -13.967 -16.323 1.00 96.38 86 LYS A O 1
ATOM 723 N N . HIS A 1 87 ? -1.069 -12.443 -15.302 1.00 96.50 87 HIS A N 1
ATOM 724 C CA . HIS A 1 87 ? 0.073 -13.323 -15.042 1.00 96.50 87 HIS A CA 1
ATOM 725 C C . HIS A 1 87 ? 0.316 -13.577 -13.549 1.00 96.50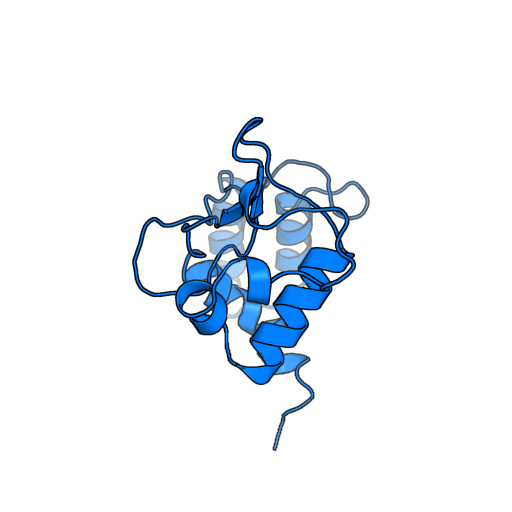 87 HIS A C 1
ATOM 727 O O . HIS A 1 87 ? 1.163 -14.394 -13.203 1.00 96.50 87 HIS A O 1
ATOM 733 N N . GLY A 1 88 ? -0.434 -12.916 -12.667 1.00 94.81 88 GLY A N 1
ATOM 734 C CA . GLY A 1 88 ? -0.177 -12.917 -11.233 1.00 94.81 88 GLY A CA 1
ATOM 735 C C . GLY A 1 88 ? 0.970 -11.984 -10.840 1.00 94.81 88 GLY A C 1
ATOM 736 O O . GLY A 1 88 ? 1.701 -11.450 -11.677 1.00 94.81 88 GLY A O 1
ATOM 737 N N . ALA A 1 89 ? 1.135 -11.790 -9.532 1.00 94.25 89 ALA A N 1
ATOM 738 C CA . ALA A 1 89 ? 2.161 -10.905 -8.982 1.00 94.25 89 ALA A CA 1
ATOM 739 C C . ALA A 1 89 ? 3.598 -11.421 -9.200 1.00 94.25 89 ALA A C 1
ATOM 741 O O . ALA A 1 89 ? 4.537 -10.625 -9.220 1.00 94.25 89 ALA A O 1
ATOM 742 N N . ASP A 1 90 ? 3.771 -12.730 -9.422 1.00 94.81 90 ASP A N 1
ATOM 743 C CA . ASP A 1 90 ? 5.076 -13.349 -9.694 1.00 94.81 90 ASP A CA 1
ATOM 744 C C . ASP A 1 90 ? 5.709 -12.847 -11.000 1.00 94.81 90 ASP A C 1
ATOM 746 O O . ASP A 1 90 ? 6.936 -12.831 -11.128 1.00 94.81 90 ASP A O 1
ATOM 750 N N . ALA A 1 91 ? 4.904 -12.303 -11.923 1.00 96.88 91 ALA A N 1
ATOM 751 C CA . ALA A 1 91 ? 5.396 -11.622 -13.119 1.00 96.88 91 ALA A CA 1
ATOM 752 C C . ALA A 1 91 ? 6.391 -10.494 -12.787 1.00 96.88 91 ALA A C 1
ATOM 754 O O . ALA A 1 91 ? 7.295 -10.208 -13.575 1.00 96.88 91 ALA A O 1
ATOM 755 N N . TRP A 1 92 ? 6.290 -9.880 -11.600 1.00 97.12 92 TRP A N 1
ATOM 756 C CA . TRP A 1 92 ? 7.266 -8.891 -11.142 1.00 97.12 92 TRP A CA 1
ATOM 757 C C . TRP A 1 92 ? 8.682 -9.454 -11.028 1.00 97.12 92 TRP A C 1
ATOM 759 O O . TRP A 1 92 ? 9.647 -8.717 -11.223 1.00 97.12 92 TRP A O 1
ATOM 769 N N . TRP A 1 93 ? 8.831 -10.742 -10.738 1.00 95.12 93 TRP A N 1
ATOM 770 C CA . TRP A 1 93 ? 10.125 -11.411 -10.620 1.00 95.12 93 TRP A CA 1
ATOM 771 C C . TRP A 1 93 ? 10.558 -12.041 -11.938 1.00 95.12 93 TRP A C 1
ATOM 773 O O . TRP A 1 93 ? 11.732 -11.969 -12.294 1.00 95.12 93 TRP A O 1
ATOM 783 N N . GLU A 1 94 ? 9.608 -12.620 -12.667 1.00 95.81 94 GLU A N 1
ATOM 784 C CA . GLU A 1 94 ? 9.875 -13.400 -13.874 1.00 95.81 94 GLU A CA 1
ATOM 785 C C . GLU A 1 94 ? 10.187 -12.536 -15.101 1.00 95.81 94 GLU A C 1
ATOM 787 O O . GLU A 1 94 ? 11.012 -12.920 -15.930 1.00 95.81 94 GLU A O 1
ATOM 792 N N . PHE A 1 95 ? 9.530 -11.382 -15.243 1.00 97.75 95 PHE A N 1
ATOM 793 C CA . PHE A 1 95 ? 9.612 -10.580 -16.467 1.00 97.75 95 PHE A CA 1
ATOM 794 C C . PHE A 1 95 ? 10.782 -9.599 -16.427 1.00 97.75 95 PHE A C 1
ATOM 796 O O . PHE A 1 95 ? 11.192 -9.140 -15.359 1.00 97.75 95 PHE A O 1
ATOM 803 N N . GLU A 1 96 ? 11.310 -9.192 -17.580 1.00 97.88 96 GLU A N 1
ATOM 804 C CA . GLU A 1 96 ? 12.291 -8.108 -17.619 1.00 97.88 96 GLU A CA 1
ATOM 805 C C . GLU A 1 96 ? 11.595 -6.743 -17.496 1.00 97.88 96 GLU A C 1
ATOM 807 O O . GLU A 1 96 ? 10.402 -6.593 -17.736 1.00 97.88 96 GLU A O 1
ATOM 812 N N . ILE A 1 97 ? 12.342 -5.695 -17.137 1.00 97.62 97 ILE A N 1
ATOM 813 C CA . ILE A 1 97 ? 11.776 -4.340 -16.987 1.00 97.62 97 ILE A CA 1
ATOM 814 C C . ILE A 1 97 ? 11.127 -3.849 -18.286 1.00 97.62 97 ILE A C 1
ATOM 816 O O . ILE A 1 97 ? 10.086 -3.205 -18.237 1.00 97.62 97 ILE A O 1
ATOM 820 N N . LYS A 1 98 ? 11.713 -4.176 -19.444 1.00 97.19 98 LYS A N 1
ATOM 821 C CA . LYS A 1 98 ? 11.164 -3.815 -20.760 1.00 97.19 98 LYS A CA 1
ATOM 822 C C . LYS A 1 98 ? 9.774 -4.416 -21.013 1.00 97.19 98 LYS A C 1
ATOM 824 O O . LYS A 1 98 ? 9.023 -3.852 -21.796 1.00 97.19 98 LYS A O 1
ATOM 829 N N . ASP A 1 99 ? 9.460 -5.537 -20.363 1.00 97.25 99 ASP A N 1
ATOM 830 C CA . ASP A 1 99 ? 8.179 -6.235 -20.487 1.00 97.25 99 ASP A CA 1
ATOM 831 C C . ASP A 1 99 ? 7.146 -5.691 -19.484 1.00 97.25 99 ASP A C 1
ATOM 833 O O . ASP A 1 99 ? 5.956 -5.958 -19.611 1.00 97.25 99 ASP A O 1
ATOM 837 N N . LEU A 1 100 ? 7.600 -4.919 -18.489 1.00 97.25 100 LEU A N 1
ATOM 838 C CA . LEU A 1 100 ? 6.796 -4.340 -17.410 1.00 97.25 100 LEU A CA 1
ATOM 839 C C . LEU A 1 100 ? 6.556 -2.832 -17.584 1.00 97.25 100 LEU A C 1
ATOM 841 O O . LEU A 1 100 ? 6.060 -2.181 -16.667 1.00 97.25 100 LEU A O 1
ATOM 845 N N . ILE A 1 101 ? 6.916 -2.268 -18.739 1.00 96.75 101 ILE A N 1
ATOM 846 C CA . ILE A 1 101 ? 6.635 -0.875 -19.098 1.00 96.75 101 ILE A CA 1
ATOM 847 C C . ILE A 1 101 ? 5.967 -0.805 -20.481 1.00 96.75 101 ILE A C 1
ATOM 849 O O . ILE A 1 101 ? 6.274 -1.630 -21.346 1.00 96.75 101 ILE A O 1
ATOM 853 N N . PRO A 1 102 ? 5.093 0.185 -20.741 1.00 95.50 102 PRO A N 1
ATOM 854 C CA . PRO A 1 102 ? 4.514 0.392 -22.064 1.00 95.50 102 PRO A CA 1
ATOM 855 C C . PRO A 1 102 ? 5.587 0.619 -23.135 1.00 95.50 102 PRO A C 1
ATOM 857 O O . PRO A 1 102 ? 6.594 1.287 -22.896 1.00 95.50 102 PRO A O 1
ATOM 860 N N . THR A 1 103 ? 5.352 0.148 -24.362 1.00 92.69 103 THR A N 1
ATOM 861 C CA . THR A 1 103 ? 6.296 0.342 -25.482 1.00 92.69 103 THR A CA 1
ATOM 862 C C . THR A 1 103 ? 6.526 1.822 -25.812 1.00 92.69 103 THR A C 1
ATOM 864 O O . THR A 1 103 ? 7.607 2.204 -26.251 1.00 92.69 103 THR A O 1
ATOM 867 N N . ASN A 1 104 ? 5.516 2.663 -25.590 1.00 92.75 104 ASN A N 1
ATOM 868 C CA . ASN A 1 104 ? 5.550 4.116 -25.763 1.00 92.75 104 ASN A CA 1
ATOM 869 C C . ASN A 1 104 ? 5.902 4.872 -24.468 1.00 92.75 104 ASN A C 1
ATOM 871 O O . ASN A 1 104 ? 5.684 6.083 -24.406 1.00 92.75 104 ASN A O 1
ATOM 875 N N . SER A 1 105 ? 6.414 4.184 -23.441 1.00 94.19 105 SER A N 1
ATOM 876 C CA . SER A 1 105 ? 6.751 4.812 -22.165 1.00 94.19 105 SER A CA 1
ATOM 877 C C . SER A 1 105 ? 7.793 5.918 -22.342 1.00 94.19 105 SER A C 1
ATOM 879 O O . SER A 1 105 ? 8.768 5.784 -23.084 1.00 94.19 105 SER A O 1
ATOM 881 N N . LYS A 1 106 ? 7.626 7.011 -21.591 1.00 94.31 106 LYS A N 1
ATOM 882 C CA . LYS A 1 106 ? 8.658 8.052 -21.443 1.00 94.31 106 LYS A CA 1
ATOM 883 C C . LYS A 1 106 ? 9.897 7.552 -20.688 1.00 94.31 106 LYS A C 1
ATOM 885 O O . LYS A 1 106 ? 10.939 8.207 -20.724 1.00 94.31 106 LYS A O 1
ATOM 890 N N . TYR A 1 107 ? 9.789 6.414 -20.001 1.00 95.25 107 TYR A N 1
ATOM 891 C CA . TYR A 1 107 ? 10.885 5.785 -19.277 1.00 95.25 107 TYR A CA 1
ATOM 892 C C . TYR A 1 107 ? 11.577 4.733 -20.140 1.00 95.25 107 TYR A C 1
ATOM 894 O O . TYR A 1 107 ? 10.948 4.012 -20.909 1.00 95.25 107 TYR A O 1
ATOM 902 N N . LYS A 1 108 ? 12.896 4.623 -19.982 1.00 95.56 108 LYS A N 1
ATOM 903 C CA . LYS A 1 108 ? 13.705 3.619 -20.675 1.00 95.56 108 LYS A CA 1
ATOM 904 C C . LYS A 1 108 ? 14.092 2.509 -19.715 1.00 95.56 108 LYS A C 1
ATOM 906 O O . LYS A 1 108 ? 14.650 2.802 -18.658 1.00 95.56 108 LYS A O 1
ATOM 911 N N . ALA A 1 109 ? 13.846 1.257 -20.092 1.00 96.50 109 ALA A N 1
ATOM 912 C CA . ALA A 1 109 ? 14.083 0.098 -19.232 1.00 96.50 109 ALA A CA 1
ATOM 913 C C . ALA A 1 109 ? 15.522 0.035 -18.688 1.00 96.50 109 ALA A C 1
ATOM 915 O O . ALA A 1 109 ? 15.728 -0.326 -17.529 1.00 96.50 109 ALA A O 1
ATOM 916 N N . GLU A 1 110 ? 16.523 0.440 -19.475 1.00 96.81 110 GLU A N 1
ATOM 917 C CA . GLU A 1 110 ? 17.922 0.450 -19.041 1.00 96.81 110 GLU A CA 1
ATOM 918 C C . GLU A 1 110 ? 18.204 1.407 -17.871 1.00 96.81 110 GLU A C 1
ATOM 920 O O . GLU A 1 110 ? 19.127 1.152 -17.091 1.00 96.81 110 GLU A O 1
ATOM 925 N N . ASN A 1 111 ? 17.391 2.453 -17.704 1.00 97.12 111 ASN A N 1
ATOM 926 C CA . ASN A 1 111 ? 17.530 3.455 -16.646 1.00 97.12 111 ASN A CA 1
ATOM 927 C C . ASN A 1 111 ? 16.758 3.093 -15.375 1.00 97.12 111 ASN A C 1
ATOM 929 O O . ASN A 1 111 ? 16.921 3.768 -14.363 1.00 97.12 111 ASN A O 1
ATOM 933 N N . LEU A 1 112 ? 15.936 2.043 -15.406 1.00 97.75 112 LEU A N 1
ATOM 934 C CA . LEU A 1 112 ? 15.072 1.666 -14.292 1.00 97.75 112 LEU A CA 1
ATOM 935 C C . LEU A 1 112 ? 15.607 0.453 -13.539 1.00 97.75 112 LEU A C 1
ATOM 937 O O . LEU A 1 112 ? 16.159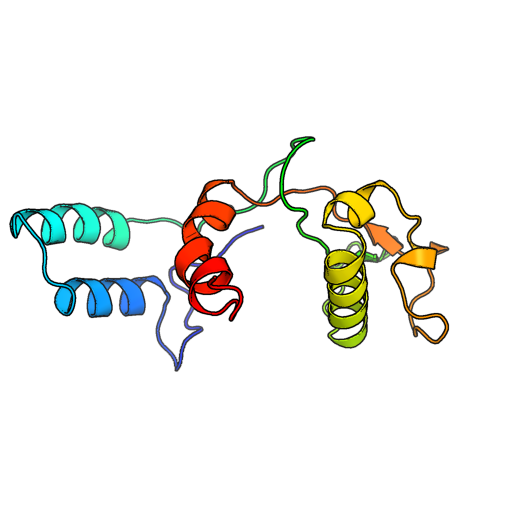 -0.477 -14.129 1.00 97.75 112 LEU A O 1
ATOM 941 N N . GLU A 1 113 ? 15.392 0.425 -12.232 1.00 97.50 113 GLU A N 1
ATOM 942 C CA . GLU A 1 113 ? 15.551 -0.763 -11.397 1.00 97.50 113 GLU A CA 1
ATOM 943 C C . GLU A 1 113 ? 14.250 -1.072 -10.652 1.00 97.50 113 GLU A C 1
ATOM 945 O O . GLU A 1 113 ? 13.499 -0.169 -10.282 1.00 97.50 113 GLU A O 1
ATOM 950 N N . LYS A 1 114 ? 13.965 -2.360 -10.446 1.00 97.00 114 LYS A N 1
ATOM 951 C CA . LYS A 1 114 ? 12.811 -2.790 -9.653 1.00 97.00 114 LYS A CA 1
ATOM 952 C C . LYS A 1 114 ? 13.089 -2.599 -8.171 1.00 97.00 114 LYS A C 1
ATOM 954 O O . LYS A 1 114 ? 14.201 -2.837 -7.697 1.00 97.00 114 LYS A O 1
ATOM 959 N N . VAL A 1 115 ? 12.051 -2.245 -7.428 1.00 96.12 115 VAL A N 1
ATOM 960 C CA . VAL A 1 115 ? 12.027 -2.432 -5.980 1.00 96.12 115 VAL A CA 1
ATOM 961 C C . VAL A 1 115 ? 11.790 -3.915 -5.692 1.00 96.12 115 VAL A C 1
ATOM 963 O O . VAL A 1 115 ? 10.872 -4.523 -6.238 1.00 96.12 115 VAL A O 1
ATOM 966 N N . TYR A 1 116 ? 12.648 -4.489 -4.847 1.00 94.19 116 TYR A N 1
ATOM 967 C CA . TYR A 1 116 ? 12.616 -5.908 -4.465 1.00 94.19 116 TYR A CA 1
ATOM 968 C C . TYR A 1 116 ? 12.021 -6.150 -3.071 1.00 94.19 116 TYR A C 1
ATOM 970 O O . TYR A 1 116 ? 11.964 -7.285 -2.613 1.00 94.19 116 TYR A O 1
ATOM 978 N N . ASP A 1 117 ? 11.584 -5.095 -2.381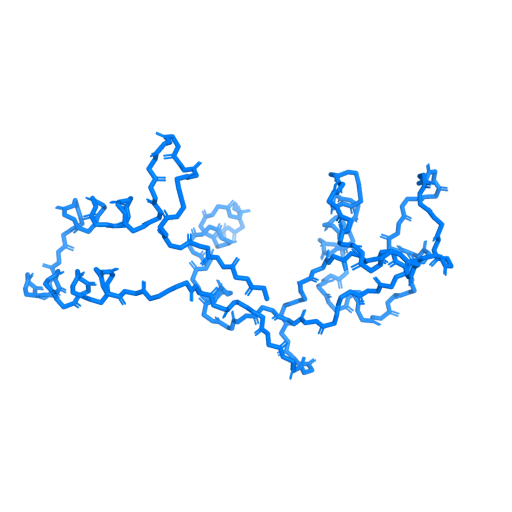 1.00 96.44 117 ASP A N 1
ATOM 979 C CA . ASP A 1 117 ? 10.850 -5.260 -1.130 1.00 96.44 117 ASP A CA 1
ATOM 980 C C . ASP A 1 117 ? 9.469 -5.869 -1.416 1.00 96.44 117 ASP A C 1
ATOM 982 O O . ASP A 1 117 ? 8.799 -5.487 -2.378 1.00 96.44 117 ASP A O 1
ATOM 986 N N . ILE A 1 118 ? 9.015 -6.752 -0.531 1.00 97.12 118 ILE A N 1
ATOM 987 C CA . ILE A 1 118 ? 7.635 -7.245 -0.514 1.00 97.12 118 ILE A CA 1
ATOM 988 C C . ILE A 1 118 ? 6.821 -6.549 0.579 1.00 97.12 118 ILE A C 1
ATOM 990 O O . ILE A 1 118 ? 7.378 -5.956 1.514 1.00 97.12 118 ILE A O 1
ATOM 994 N N . LEU A 1 119 ? 5.501 -6.654 0.478 1.00 97.25 119 LEU A N 1
ATOM 995 C CA . LEU A 1 119 ? 4.558 -6.224 1.495 1.00 97.25 119 LEU A CA 1
ATOM 996 C C . LEU A 1 119 ? 4.620 -7.124 2.739 1.00 97.25 119 LEU A C 1
ATOM 998 O O . LEU A 1 119 ? 4.909 -8.319 2.696 1.00 97.25 119 LEU A O 1
ATOM 1002 N N . ASP A 1 120 ? 4.350 -6.516 3.889 1.00 97.38 120 ASP A N 1
ATOM 1003 C CA . ASP A 1 120 ? 4.094 -7.197 5.149 1.00 97.38 120 ASP A CA 1
ATOM 1004 C C . ASP A 1 120 ? 2.848 -8.077 5.014 1.00 97.38 120 ASP A C 1
ATOM 1006 O O . ASP A 1 120 ? 1.806 -7.603 4.577 1.00 97.38 120 ASP A O 1
ATOM 1010 N N . VAL A 1 121 ? 2.903 -9.328 5.471 1.00 96.19 121 VAL A N 1
ATOM 1011 C CA . VAL A 1 121 ? 1.770 -10.273 5.368 1.00 96.19 121 VAL A CA 1
ATOM 1012 C C . VAL A 1 121 ? 0.498 -9.777 6.076 1.00 96.19 121 VAL A C 1
ATOM 1014 O O . VAL A 1 121 ? -0.623 -10.174 5.748 1.00 96.19 121 VAL A O 1
ATOM 1017 N N . TRP A 1 122 ? 0.651 -8.878 7.054 1.00 96.75 122 TRP A N 1
ATOM 1018 C CA . TRP A 1 122 ? -0.470 -8.202 7.711 1.00 96.75 122 TRP A CA 1
ATOM 1019 C C . TRP A 1 122 ? -1.165 -7.171 6.817 1.00 96.75 122 TRP A C 1
ATOM 1021 O O . TRP A 1 122 ? -2.340 -6.886 7.031 1.00 96.75 122 TRP A O 1
ATOM 1031 N N . PHE A 1 123 ? -0.472 -6.627 5.817 1.00 97.12 123 PHE A N 1
ATOM 1032 C CA . PHE A 1 123 ? -1.072 -5.784 4.789 1.00 97.12 123 PHE A CA 1
ATOM 1033 C C . PHE A 1 123 ? -1.951 -6.621 3.864 1.00 97.12 123 PHE A C 1
ATOM 1035 O O . PHE A 1 123 ? -3.133 -6.314 3.713 1.00 97.12 123 PHE A O 1
ATOM 1042 N N . ASP A 1 124 ? -1.418 -7.732 3.355 1.00 94.12 124 ASP A N 1
ATOM 1043 C CA . ASP A 1 124 ? -2.153 -8.646 2.478 1.00 94.12 124 ASP A CA 1
ATOM 1044 C C . ASP A 1 124 ? -3.432 -9.143 3.169 1.00 94.12 124 ASP A C 1
ATOM 1046 O O . ASP A 1 124 ? -4.542 -8.897 2.693 1.00 94.12 124 ASP A O 1
ATOM 1050 N N . SER A 1 125 ? -3.309 -9.720 4.370 1.00 95.94 125 SER A N 1
ATOM 1051 C CA . SER A 1 125 ? -4.474 -10.163 5.155 1.00 95.94 125 SER A CA 1
ATOM 1052 C C . SER A 1 125 ? -5.407 -9.015 5.568 1.00 95.94 125 SER A C 1
ATOM 1054 O O . SER A 1 125 ? -6.630 -9.176 5.542 1.00 95.94 125 SER A O 1
ATOM 1056 N N . GLY A 1 126 ? -4.863 -7.841 5.900 1.00 95.38 126 GLY A N 1
ATOM 1057 C CA . GLY A 1 126 ? -5.632 -6.648 6.260 1.00 95.38 126 GLY A CA 1
ATOM 1058 C C . GLY A 1 126 ? -6.418 -6.031 5.100 1.00 95.38 126 GLY A C 1
ATOM 1059 O O . GLY A 1 126 ? -7.381 -5.309 5.344 1.00 95.38 126 GLY A O 1
ATOM 1060 N N . SER A 1 127 ? -6.052 -6.334 3.852 1.00 95.12 127 SER A N 1
ATOM 1061 C CA . SER A 1 127 ? -6.720 -5.837 2.639 1.00 95.12 127 SER A CA 1
ATOM 1062 C C . SER A 1 127 ? -7.837 -6.751 2.119 1.00 95.12 127 SER A C 1
ATOM 1064 O O . SER A 1 127 ? -8.584 -6.370 1.216 1.00 95.12 127 SER A O 1
ATOM 1066 N N . THR A 1 128 ? -8.008 -7.936 2.717 1.00 94.00 128 THR A N 1
ATOM 1067 C CA . THR A 1 128 ? -8.990 -8.950 2.286 1.00 94.00 128 THR A CA 1
ATOM 1068 C C . THR A 1 128 ? -10.428 -8.440 2.263 1.00 94.00 128 THR A C 1
ATOM 1070 O O . THR A 1 128 ? -11.189 -8.828 1.382 1.00 94.00 128 THR A O 1
ATOM 1073 N N . PHE A 1 129 ? -10.804 -7.520 3.161 1.00 92.56 129 PHE A N 1
ATOM 1074 C CA . PHE A 1 129 ? -12.141 -6.914 3.149 1.00 92.56 129 PHE A CA 1
ATOM 1075 C C . PHE A 1 129 ? -12.451 -6.218 1.818 1.00 92.56 129 PHE A C 1
ATOM 1077 O O . PHE A 1 129 ? -13.608 -6.151 1.437 1.00 92.56 129 PHE A O 1
ATOM 1084 N N . ASN A 1 130 ? -11.442 -5.698 1.116 1.00 92.25 130 ASN A N 1
ATOM 1085 C CA . ASN A 1 130 ? -11.612 -5.096 -0.198 1.00 92.25 130 ASN A CA 1
ATOM 1086 C C . ASN A 1 130 ? -11.341 -6.122 -1.300 1.00 92.25 130 ASN A C 1
ATOM 1088 O O . ASN A 1 130 ? -12.172 -6.299 -2.184 1.00 92.25 130 ASN A O 1
ATOM 1092 N N . ALA A 1 131 ? -10.205 -6.821 -1.218 1.00 89.75 131 ALA A N 1
ATOM 1093 C CA . ALA A 1 131 ? -9.759 -7.751 -2.254 1.00 89.75 131 ALA A CA 1
ATOM 1094 C C . ALA A 1 131 ? -10.724 -8.925 -2.468 1.00 89.75 131 ALA A C 1
ATOM 1096 O O . ALA A 1 131 ? -10.869 -9.395 -3.588 1.00 89.75 131 ALA A O 1
ATOM 1097 N N . VAL A 1 132 ? -11.401 -9.382 -1.411 1.00 90.94 132 VAL A N 1
ATOM 1098 C CA . VAL A 1 132 ? -12.437 -10.413 -1.505 1.00 90.94 132 VAL A CA 1
ATOM 1099 C C . VAL A 1 132 ? -13.791 -9.752 -1.689 1.00 90.94 132 VAL A C 1
ATOM 1101 O O . VAL A 1 132 ? -14.481 -10.055 -2.663 1.00 90.94 132 VAL A O 1
ATOM 1104 N N . LEU A 1 133 ? -14.179 -8.825 -0.794 1.00 90.94 133 LEU A N 1
ATOM 1105 C CA . LEU A 1 133 ? -15.585 -8.432 -0.771 1.00 90.94 133 LEU A CA 1
ATOM 1106 C C . LEU A 1 133 ? -16.025 -7.561 -1.961 1.00 90.94 133 LEU A C 1
ATOM 1108 O O . LEU A 1 133 ? -17.204 -7.538 -2.317 1.00 90.94 133 LEU A O 1
ATOM 1112 N N . ASN A 1 134 ? -15.086 -6.858 -2.590 1.00 87.38 134 ASN A N 1
ATOM 1113 C CA . ASN A 1 134 ? -15.355 -6.019 -3.756 1.00 87.38 134 ASN A CA 1
ATOM 1114 C C . ASN A 1 134 ? -14.882 -6.666 -5.065 1.00 87.38 134 ASN A C 1
ATOM 1116 O O . ASN A 1 134 ? -14.904 -6.010 -6.101 1.00 87.38 134 ASN A O 1
ATOM 1120 N N . SER A 1 135 ? -14.471 -7.939 -5.039 1.00 83.50 135 SER A N 1
ATOM 1121 C CA . SER A 1 135 ? -13.996 -8.642 -6.239 1.00 83.50 135 SER A CA 1
ATOM 1122 C C . SER A 1 135 ? -15.096 -8.876 -7.277 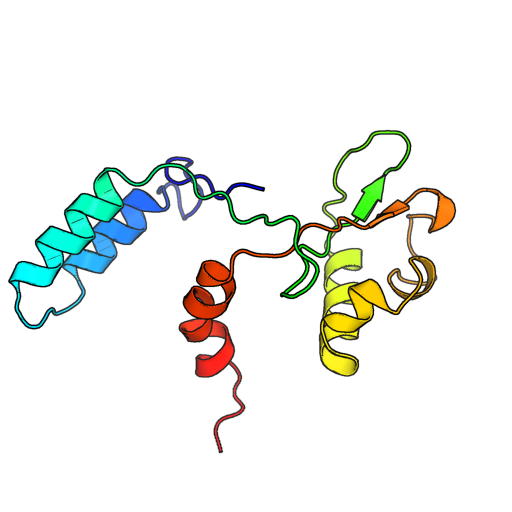1.00 83.50 135 SER A C 1
ATOM 1124 O O . SER A 1 135 ? -14.804 -9.035 -8.457 1.00 83.50 135 SER A O 1
ATOM 1126 N N . GLY A 1 136 ? -16.362 -8.947 -6.846 1.00 74.88 136 GLY A N 1
ATOM 1127 C CA . GLY A 1 136 ? -17.472 -9.385 -7.699 1.00 74.88 136 GLY A CA 1
ATOM 1128 C C . GLY A 1 136 ? -17.401 -10.867 -8.100 1.00 74.88 136 GLY A C 1
ATOM 1129 O O . GLY A 1 136 ? -18.290 -11.338 -8.801 1.00 74.88 136 GLY A O 1
ATOM 1130 N N . LEU A 1 137 ? -16.383 -11.599 -7.635 1.00 72.56 137 LEU A N 1
ATOM 1131 C CA . LEU A 1 137 ? -16.139 -13.020 -7.885 1.00 72.56 137 LEU A CA 1
ATOM 1132 C C . LEU A 1 137 ? -16.636 -13.844 -6.695 1.00 72.56 137 LEU A C 1
ATOM 1134 O O . LEU A 1 137 ? -15.876 -14.545 -6.028 1.00 72.56 137 LEU A O 1
ATOM 1138 N N . TYR A 1 138 ? -17.920 -13.694 -6.398 1.00 67.50 138 TYR A N 1
ATOM 1139 C CA . TYR A 1 138 ? -18.610 -14.582 -5.479 1.00 67.50 138 TYR A CA 1
ATOM 1140 C C . TYR A 1 138 ? -19.375 -15.593 -6.321 1.00 67.50 138 TYR A C 1
ATOM 1142 O O . TYR A 1 138 ? -20.202 -15.185 -7.136 1.00 67.50 138 TYR A O 1
ATOM 1150 N N . ASP A 1 139 ? -19.069 -16.875 -6.145 1.00 58.09 139 ASP A N 1
ATOM 1151 C CA . ASP A 1 139 ? -19.921 -17.956 -6.652 1.00 58.09 139 ASP A CA 1
ATOM 1152 C C . ASP A 1 139 ? -21.346 -17.858 -6.073 1.00 58.09 139 ASP A C 1
ATOM 1154 O O . ASP A 1 139 ? -21.484 -17.552 -4.860 1.00 58.09 139 ASP A O 1
#

pLDDT: mean 94.68, std 5.21, range [58.09, 97.88]